Protein AF-A0A3A5W5R3-F1 (afdb_monomer_lite)

Radius of gyration: 21.61 Å; chains: 1; bounding box: 50×40×58 Å

Sequence (174 aa):
SPTLLIIEDIDTAGALDRRASDHPLLGEFLQSMDGIVPNHGVITLATTNHSNKIDPAIADRPGRFDRIIEVGLPGKDQRFHIFHHLLKKLDLSRNVTLEVKEKLAKMTEGLTGAWIRAVVQDSLILALSKEKNKIGKEHLFDALKDVMERRGMAYRVAPYAPPQAKAKADVYVQ

Structure (mmCIF, N/CA/C/O backbone):
data_AF-A0A3A5W5R3-F1
#
_entry.id   AF-A0A3A5W5R3-F1
#
loop_
_atom_site.group_PDB
_atom_site.id
_atom_site.type_symbol
_atom_site.label_atom_id
_atom_site.label_alt_id
_atom_site.label_comp_id
_atom_site.label_asym_id
_atom_site.label_entity_id
_atom_site.label_seq_id
_atom_site.pdbx_PDB_ins_code
_atom_site.Cartn_x
_atom_site.Cartn_y
_atom_site.Cartn_z
_atom_site.occupancy
_atom_site.B_iso_or_equiv
_atom_site.auth_seq_id
_atom_site.auth_comp_id
_atom_site.auth_asym_id
_atom_site.auth_atom_id
_atom_site.pdbx_PDB_model_num
ATOM 1 N N . SER A 1 1 ? 3.379 -19.426 -27.325 1.00 67.62 1 SER A N 1
ATOM 2 C CA . SER A 1 1 ? 2.743 -19.240 -26.004 1.00 67.62 1 SER A CA 1
ATOM 3 C C . SER A 1 1 ? 2.860 -17.778 -25.628 1.00 67.62 1 SER A C 1
ATOM 5 O O . SER A 1 1 ? 3.911 -17.226 -25.934 1.00 67.62 1 SER A O 1
ATOM 7 N N . PRO A 1 2 ? 1.850 -17.148 -25.008 1.00 89.50 2 PRO A N 1
ATOM 8 C CA . PRO A 1 2 ? 2.051 -15.857 -24.367 1.00 89.50 2 PRO A CA 1
ATOM 9 C C . PRO A 1 2 ? 2.882 -16.023 -23.079 1.00 89.50 2 PRO A C 1
ATOM 11 O O . PRO A 1 2 ? 2.723 -17.019 -22.372 1.00 89.50 2 PRO A O 1
ATOM 14 N N . THR A 1 3 ? 3.744 -15.055 -22.778 1.00 90.81 3 THR A N 1
ATOM 15 C CA . THR A 1 3 ? 4.610 -14.994 -21.592 1.00 90.81 3 THR A CA 1
ATOM 16 C C . THR A 1 3 ? 4.536 -13.588 -20.999 1.00 90.81 3 THR A C 1
ATOM 18 O O . THR A 1 3 ? 4.659 -12.611 -21.730 1.00 90.81 3 THR A O 1
ATOM 21 N N . LEU A 1 4 ? 4.360 -13.474 -19.680 1.00 91.25 4 LEU A N 1
ATOM 22 C CA . LEU A 1 4 ? 4.505 -12.214 -18.943 1.00 91.25 4 LEU A CA 1
ATOM 23 C C . LEU A 1 4 ? 5.826 -12.253 -18.167 1.00 91.25 4 LEU A C 1
ATOM 25 O O . LEU A 1 4 ? 5.980 -13.074 -17.265 1.00 91.25 4 LEU A O 1
ATOM 29 N N . LEU A 1 5 ? 6.765 -11.381 -18.522 1.00 88.62 5 LEU A N 1
ATOM 30 C CA . LEU A 1 5 ? 8.035 -11.200 -17.826 1.00 88.62 5 LEU A CA 1
ATOM 31 C C . LEU A 1 5 ? 7.922 -10.010 -16.869 1.00 88.62 5 LEU A C 1
ATOM 33 O O . LEU A 1 5 ? 7.609 -8.907 -17.308 1.00 88.62 5 LEU A O 1
ATOM 37 N N . ILE A 1 6 ? 8.185 -10.225 -15.578 1.00 91.44 6 ILE A N 1
ATOM 38 C CA . ILE A 1 6 ? 8.165 -9.171 -14.554 1.00 91.44 6 ILE A CA 1
ATOM 39 C C . ILE A 1 6 ? 9.586 -8.945 -14.039 1.00 91.44 6 ILE A C 1
ATOM 41 O O . ILE A 1 6 ? 10.251 -9.897 -13.636 1.00 91.44 6 ILE A O 1
ATOM 45 N N . ILE A 1 7 ? 10.029 -7.689 -14.043 1.00 87.19 7 ILE A N 1
ATOM 46 C CA . ILE A 1 7 ? 11.322 -7.250 -13.512 1.00 87.19 7 ILE A CA 1
ATOM 47 C C . ILE A 1 7 ? 11.056 -6.203 -12.437 1.00 87.19 7 ILE A C 1
ATOM 49 O O . ILE A 1 7 ? 10.490 -5.151 -12.725 1.00 87.19 7 ILE A O 1
ATOM 53 N N . GLU A 1 8 ? 11.461 -6.479 -11.202 1.00 87.75 8 GLU A N 1
ATOM 54 C CA . GLU A 1 8 ? 11.311 -5.526 -10.103 1.00 87.75 8 GLU A CA 1
ATOM 55 C C . GLU A 1 8 ? 12.601 -4.760 -9.832 1.00 87.75 8 GLU A C 1
ATOM 57 O O . GLU A 1 8 ? 13.692 -5.290 -10.040 1.00 87.75 8 GLU A O 1
ATOM 62 N N . ASP A 1 9 ? 12.453 -3.509 -9.387 1.00 83.38 9 ASP A N 1
ATOM 63 C CA . ASP A 1 9 ? 13.550 -2.599 -9.049 1.00 83.38 9 ASP A CA 1
ATOM 64 C C . ASP A 1 9 ? 14.648 -2.582 -10.126 1.00 83.38 9 ASP A C 1
ATOM 66 O O . ASP A 1 9 ? 15.828 -2.817 -9.856 1.00 83.38 9 ASP A O 1
ATOM 70 N N . ILE A 1 10 ? 14.263 -2.302 -11.377 1.00 80.25 10 ILE A N 1
ATOM 71 C CA . ILE A 1 10 ? 15.189 -2.284 -12.525 1.00 80.25 10 ILE A CA 1
ATOM 72 C C . ILE A 1 10 ? 16.319 -1.247 -12.364 1.00 80.25 10 ILE A C 1
ATOM 74 O O . ILE A 1 10 ? 17.369 -1.361 -12.988 1.00 80.25 10 ILE A O 1
ATOM 78 N N . ASP A 1 11 ? 16.153 -0.275 -11.468 1.00 74.25 11 ASP A N 1
ATOM 79 C CA . ASP A 1 11 ? 17.198 0.652 -11.029 1.00 74.25 11 ASP A CA 1
ATOM 80 C C . ASP A 1 11 ? 18.236 0.021 -10.081 1.00 74.25 11 ASP A C 1
ATOM 82 O O . ASP A 1 11 ? 19.364 0.505 -10.004 1.00 74.25 11 ASP A O 1
ATOM 86 N N . THR A 1 12 ? 17.903 -1.072 -9.389 1.00 68.81 12 THR A N 1
ATOM 87 C CA . THR A 1 12 ? 18.851 -1.868 -8.584 1.00 68.81 12 THR A CA 1
ATOM 88 C C . THR A 1 12 ? 19.713 -2.767 -9.465 1.00 68.81 12 THR A C 1
ATOM 90 O O . THR A 1 12 ? 20.873 -3.014 -9.139 1.00 68.81 12 THR A O 1
ATOM 93 N N . ALA A 1 13 ? 19.196 -3.187 -10.626 1.00 59.09 13 ALA A N 1
ATOM 94 C CA . ALA A 1 13 ? 19.961 -3.903 -11.650 1.00 59.09 13 ALA A CA 1
ATOM 95 C C . ALA A 1 13 ? 21.044 -3.037 -12.338 1.00 59.09 13 ALA A C 1
ATOM 97 O O . ALA A 1 13 ? 21.723 -3.513 -13.249 1.00 59.09 13 ALA A O 1
ATOM 98 N N . GLY A 1 14 ? 21.235 -1.793 -11.886 1.00 51.09 14 GLY A N 1
ATOM 99 C CA . GLY A 1 14 ? 22.363 -0.953 -12.260 1.00 51.09 14 GLY A CA 1
ATOM 100 C C . GLY A 1 14 ? 21.981 0.514 -12.298 1.00 51.09 14 GLY A C 1
ATOM 101 O O . GLY A 1 14 ? 21.675 1.026 -13.368 1.00 51.09 14 GLY A O 1
ATOM 102 N N . ALA A 1 15 ? 22.040 1.208 -11.159 1.00 44.94 15 ALA 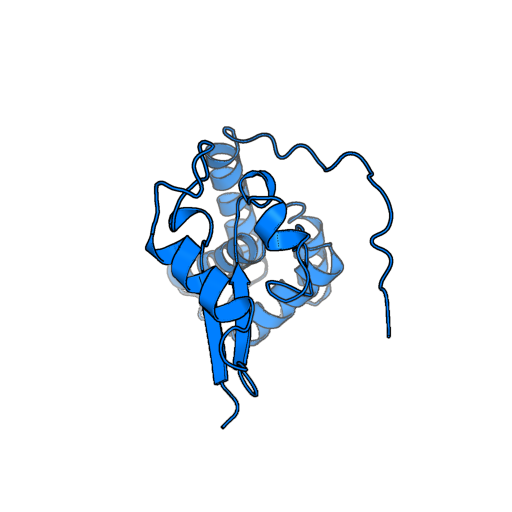A N 1
ATOM 103 C CA . ALA A 1 15 ? 21.896 2.658 -11.083 1.00 44.94 15 ALA A CA 1
ATOM 104 C C . ALA A 1 15 ? 23.074 3.356 -11.789 1.00 44.94 15 ALA A C 1
ATOM 106 O O . ALA A 1 15 ? 24.029 3.782 -11.154 1.00 44.94 15 ALA A O 1
ATOM 107 N N . LEU A 1 16 ? 23.025 3.386 -13.120 1.00 49.97 16 LEU A N 1
ATOM 108 C CA . LEU A 1 16 ? 23.019 4.563 -13.990 1.00 49.97 16 LEU A CA 1
ATOM 109 C C . LEU A 1 16 ? 23.847 5.778 -13.549 1.00 49.97 16 LEU A C 1
ATOM 111 O O . LEU A 1 16 ? 23.457 6.927 -13.749 1.00 49.97 16 LEU A O 1
ATOM 115 N N . ASP A 1 17 ? 25.057 5.527 -13.062 1.00 42.94 17 ASP A N 1
ATOM 116 C CA . ASP A 1 17 ? 26.142 6.495 -13.117 1.00 42.94 17 ASP A CA 1
ATOM 117 C C . ASP A 1 17 ? 26.780 6.418 -14.516 1.00 42.94 17 ASP A C 1
ATOM 119 O O . ASP A 1 17 ? 27.707 5.658 -14.768 1.00 42.94 17 ASP A O 1
ATOM 123 N N . ARG A 1 18 ? 26.175 7.139 -15.475 1.00 43.75 18 ARG A N 1
ATOM 124 C CA . ARG A 1 18 ? 26.663 7.515 -16.830 1.00 43.75 18 ARG A CA 1
ATOM 125 C C . ARG A 1 18 ? 27.392 6.491 -17.710 1.00 43.75 18 ARG A C 1
ATOM 127 O O . ARG A 1 18 ? 27.956 6.869 -18.737 1.00 43.75 18 ARG A O 1
ATOM 134 N N . ARG A 1 19 ? 27.333 5.209 -17.397 1.00 47.16 19 ARG A N 1
ATOM 135 C CA . ARG A 1 19 ? 27.860 4.147 -18.240 1.00 47.16 19 ARG A CA 1
ATOM 136 C C . ARG A 1 19 ? 26.868 3.000 -18.255 1.00 47.16 19 ARG A C 1
ATOM 138 O O . ARG A 1 19 ? 27.033 1.994 -17.580 1.00 47.16 19 ARG A O 1
ATOM 145 N N . ALA A 1 20 ? 25.882 3.114 -19.142 1.00 49.19 20 ALA A N 1
ATOM 146 C CA . ALA A 1 20 ? 25.155 1.957 -19.667 1.00 49.19 20 ALA A CA 1
ATOM 147 C C . ALA A 1 20 ? 26.105 0.870 -20.243 1.00 49.19 20 ALA A C 1
ATOM 149 O O . ALA A 1 20 ? 25.666 -0.232 -20.549 1.00 49.19 20 ALA A O 1
ATOM 150 N N . SER A 1 21 ? 27.409 1.161 -20.363 1.00 45.44 21 SER A N 1
ATOM 151 C CA . SER A 1 21 ? 28.483 0.224 -20.693 1.00 45.44 21 SER A CA 1
ATOM 152 C C . SER A 1 21 ? 28.982 -0.655 -19.534 1.00 45.44 21 SER A C 1
ATOM 154 O O . SER A 1 21 ? 29.693 -1.613 -19.813 1.00 45.44 21 SER A O 1
ATOM 156 N N . ASP A 1 22 ? 28.647 -0.372 -18.267 1.00 49.78 22 ASP A N 1
ATOM 157 C CA . ASP A 1 22 ? 29.251 -1.078 -17.118 1.00 49.78 22 ASP A CA 1
ATOM 158 C C . ASP A 1 22 ? 28.373 -2.223 -16.557 1.00 49.78 22 ASP A C 1
ATOM 160 O O . ASP A 1 22 ? 28.821 -2.981 -15.696 1.00 49.78 22 ASP A O 1
ATOM 164 N N . HIS A 1 23 ? 27.159 -2.430 -17.092 1.00 58.41 23 HIS A N 1
ATOM 165 C CA . HIS A 1 23 ? 26.311 -3.589 -16.772 1.00 58.41 23 HIS A CA 1
ATOM 166 C C . HIS A 1 23 ? 25.886 -4.357 -18.034 1.00 58.41 23 HIS A C 1
ATOM 168 O O . HIS A 1 23 ? 24.843 -4.053 -18.620 1.00 58.41 23 HIS A O 1
ATOM 174 N N . PRO A 1 24 ? 26.652 -5.389 -18.443 1.00 62.12 24 PRO A N 1
ATOM 175 C CA . PRO A 1 24 ? 26.391 -6.128 -19.680 1.00 62.12 24 PRO A CA 1
ATOM 176 C C . PRO A 1 24 ? 24.996 -6.771 -19.709 1.00 62.12 24 PRO A C 1
ATOM 178 O O . PRO A 1 24 ? 24.363 -6.800 -20.756 1.00 62.12 24 PRO A O 1
ATOM 181 N N . LEU A 1 25 ? 24.459 -7.181 -18.555 1.00 71.25 25 LEU A N 1
ATOM 182 C CA . LEU A 1 25 ? 23.178 -7.889 -18.474 1.00 71.25 25 LEU A CA 1
ATOM 183 C C . LEU A 1 25 ? 21.961 -7.023 -18.830 1.00 71.25 25 LEU A C 1
ATOM 185 O O . LEU A 1 25 ? 21.074 -7.485 -19.543 1.00 71.25 25 LEU A O 1
ATOM 189 N N . LEU A 1 26 ? 21.902 -5.769 -18.362 1.00 73.25 26 LEU A N 1
ATOM 190 C CA . LEU A 1 26 ? 20.788 -4.875 -18.701 1.00 73.25 26 LEU A CA 1
ATOM 191 C C . LEU A 1 26 ? 20.867 -4.453 -20.174 1.00 73.25 26 LEU A C 1
ATOM 193 O O . LEU A 1 26 ? 19.848 -4.415 -20.858 1.00 73.25 26 LEU A O 1
ATOM 197 N N . GLY A 1 27 ? 22.077 -4.191 -20.678 1.00 73.94 27 GLY A N 1
ATOM 198 C CA . GLY A 1 27 ? 22.303 -3.900 -22.093 1.00 73.94 27 GLY A CA 1
ATOM 199 C C . GLY A 1 27 ? 21.870 -5.053 -23.005 1.00 73.94 27 GLY A C 1
ATOM 200 O O . GLY A 1 27 ? 21.107 -4.831 -23.944 1.00 73.94 27 GLY A O 1
ATOM 201 N N . GLU A 1 28 ? 22.283 -6.284 -22.693 1.00 76.75 28 GLU A N 1
ATOM 202 C CA . GLU A 1 28 ? 21.886 -7.500 -23.419 1.00 76.75 28 GLU A CA 1
ATOM 203 C C . GLU A 1 28 ? 20.376 -7.753 -23.352 1.00 76.75 28 GLU A C 1
ATOM 205 O O . GLU A 1 28 ? 19.754 -8.133 -24.350 1.00 76.75 28 GLU A O 1
ATOM 210 N N . PHE A 1 29 ? 19.762 -7.494 -22.197 1.00 79.31 29 PHE A N 1
ATOM 211 C CA . PHE A 1 29 ? 18.318 -7.596 -22.027 1.00 79.31 29 PHE A CA 1
ATOM 212 C C . PHE A 1 29 ? 17.572 -6.613 -22.941 1.00 79.31 29 PHE A C 1
ATOM 214 O O . PHE A 1 29 ? 16.694 -7.019 -23.702 1.00 79.31 29 PHE A O 1
ATOM 221 N N . LEU A 1 30 ? 17.964 -5.337 -22.943 1.00 77.94 30 LEU A N 1
ATOM 222 C CA . LEU A 1 30 ? 17.351 -4.314 -23.795 1.00 77.94 30 LEU A CA 1
ATOM 223 C C . LEU A 1 30 ? 17.610 -4.568 -25.285 1.00 77.94 30 LEU A C 1
ATOM 225 O O . LEU A 1 30 ? 16.729 -4.336 -26.108 1.00 77.94 30 LEU A O 1
ATOM 229 N N . GLN A 1 31 ? 18.784 -5.091 -25.646 1.00 77.25 31 GLN A N 1
ATOM 230 C CA . GLN A 1 31 ? 19.084 -5.503 -27.018 1.00 77.25 31 GLN A CA 1
ATOM 231 C C . GLN A 1 31 ? 18.206 -6.682 -27.466 1.00 77.25 31 GLN A C 1
ATOM 233 O O . GLN A 1 31 ? 17.798 -6.742 -28.627 1.00 77.25 31 GLN A O 1
ATOM 238 N N . SER A 1 32 ? 17.878 -7.593 -26.548 1.00 78.19 32 SER A N 1
ATOM 239 C CA . SER A 1 32 ? 16.928 -8.681 -26.802 1.00 78.19 32 SER A CA 1
ATOM 240 C C . SER A 1 32 ? 15.493 -8.167 -26.984 1.00 78.19 32 SER A C 1
ATOM 242 O O . SER A 1 32 ? 14.713 -8.787 -27.703 1.00 78.19 32 SER A O 1
ATOM 244 N N . MET A 1 33 ? 15.146 -7.023 -26.380 1.00 77.88 33 MET A N 1
ATOM 245 C CA . MET A 1 33 ? 13.857 -6.346 -26.583 1.00 77.88 33 MET A CA 1
ATOM 246 C C . MET A 1 33 ? 13.796 -5.569 -27.906 1.00 77.88 33 MET A C 1
ATOM 248 O O . MET A 1 33 ? 12.777 -5.642 -28.584 1.00 77.88 33 MET A O 1
ATOM 252 N N . ASP A 1 34 ? 14.897 -4.918 -28.314 1.00 72.38 34 ASP A N 1
ATOM 253 C CA . ASP A 1 34 ? 15.016 -4.143 -29.566 1.00 72.38 34 ASP A CA 1
ATOM 254 C C . ASP A 1 34 ? 14.818 -5.003 -30.843 1.00 72.38 34 ASP A C 1
ATOM 256 O O . ASP A 1 34 ? 14.738 -4.468 -31.949 1.00 72.38 34 ASP A O 1
ATOM 260 N N . GLY A 1 35 ? 14.690 -6.331 -30.714 1.00 61.94 35 GLY A N 1
ATOM 261 C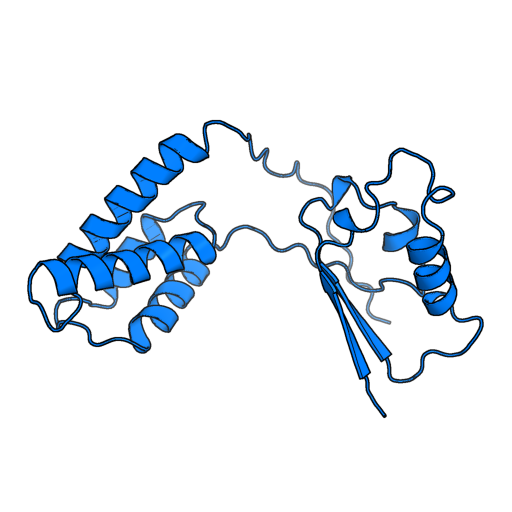 CA . GLY A 1 35 ? 14.040 -7.147 -31.740 1.00 61.94 35 GLY A CA 1
ATOM 262 C C . GLY A 1 35 ? 14.940 -7.649 -32.867 1.00 61.94 35 GLY A C 1
ATOM 263 O O . GLY A 1 35 ? 14.447 -7.887 -33.967 1.00 61.94 35 GLY A O 1
ATOM 264 N N . ILE A 1 36 ? 16.237 -7.895 -32.613 1.00 60.88 36 ILE A N 1
ATOM 265 C CA . ILE A 1 36 ? 17.067 -8.698 -33.545 1.00 60.88 36 ILE A CA 1
ATOM 266 C C . ILE A 1 36 ? 16.407 -10.072 -33.793 1.00 60.88 36 ILE A C 1
ATOM 268 O O . ILE A 1 36 ? 16.499 -10.627 -34.887 1.00 60.88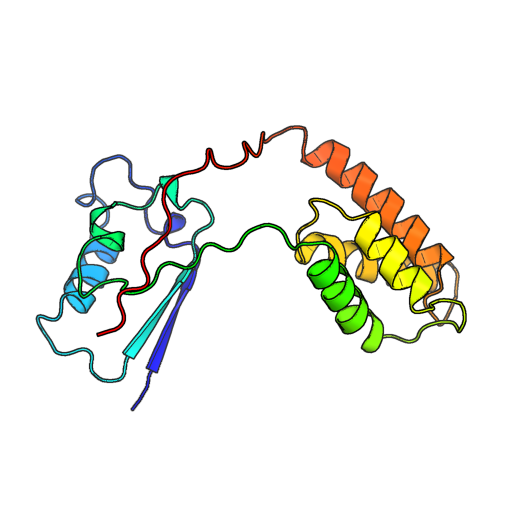 36 ILE A O 1
ATOM 272 N N . VAL A 1 37 ? 15.681 -10.587 -32.794 1.00 63.69 37 VAL A N 1
ATOM 273 C CA . VAL A 1 37 ? 14.757 -11.720 -32.905 1.00 63.69 37 VAL A CA 1
ATOM 274 C C . VAL A 1 37 ? 13.360 -11.241 -32.484 1.00 63.69 37 VAL A C 1
ATOM 276 O O . VAL A 1 37 ? 13.250 -10.590 -31.444 1.00 63.69 37 VAL A O 1
ATOM 279 N N . PRO A 1 38 ? 12.282 -11.549 -33.230 1.00 65.19 38 PRO A N 1
ATOM 280 C CA . PRO A 1 38 ? 10.934 -11.148 -32.840 1.00 65.19 38 PRO A CA 1
ATOM 281 C C . PRO A 1 38 ? 10.521 -11.763 -31.493 1.00 65.19 38 PRO A C 1
ATOM 283 O O . PRO A 1 38 ? 10.515 -12.983 -31.334 1.00 65.19 38 PRO A O 1
ATOM 286 N N . ASN A 1 39 ? 10.112 -10.932 -30.535 1.00 67.75 39 ASN A N 1
ATOM 287 C CA . ASN A 1 39 ? 9.675 -11.332 -29.188 1.00 67.75 39 ASN A CA 1
ATOM 288 C C . ASN A 1 39 ? 8.157 -11.610 -29.105 1.00 67.75 39 ASN A C 1
ATOM 290 O O . ASN A 1 39 ? 7.518 -11.377 -28.076 1.00 67.75 39 ASN A O 1
ATOM 294 N N . HIS A 1 40 ? 7.562 -12.103 -30.198 1.00 74.75 40 HIS A N 1
ATOM 295 C CA . HIS A 1 40 ? 6.116 -12.291 -30.307 1.00 74.75 40 HIS A CA 1
ATOM 296 C C . HIS A 1 40 ? 5.552 -13.128 -29.152 1.00 74.75 40 HIS A C 1
ATOM 298 O O . HIS A 1 40 ? 5.950 -14.271 -28.924 1.00 74.75 40 HIS A O 1
ATOM 304 N N . GLY A 1 41 ? 4.568 -12.557 -28.455 1.00 81.44 41 GLY A N 1
ATOM 305 C CA . GLY A 1 41 ? 3.899 -13.200 -27.329 1.00 81.44 41 GLY A CA 1
ATOM 306 C C . GLY A 1 41 ? 4.530 -12.918 -25.967 1.00 81.44 41 GLY A C 1
ATOM 307 O O . GLY A 1 41 ? 3.999 -13.420 -24.985 1.00 81.44 41 GLY A O 1
ATOM 308 N N . VAL A 1 42 ? 5.594 -12.117 -25.861 1.00 86.25 42 VAL A N 1
ATOM 309 C CA . VAL A 1 42 ? 6.137 -11.689 -24.561 1.00 86.25 42 VAL A CA 1
ATOM 310 C C . VAL A 1 42 ? 5.646 -10.283 -24.215 1.00 86.25 42 VAL A C 1
ATOM 312 O O . VAL A 1 42 ? 5.819 -9.352 -24.993 1.00 86.25 42 VAL A O 1
ATOM 315 N N . ILE A 1 43 ? 5.045 -10.129 -23.037 1.00 88.12 43 ILE A N 1
ATOM 316 C CA . ILE A 1 43 ? 4.733 -8.833 -22.427 1.00 88.12 43 ILE A CA 1
ATOM 317 C C . ILE A 1 43 ? 5.728 -8.623 -21.287 1.00 88.12 43 ILE A C 1
ATOM 319 O O . ILE A 1 43 ? 5.844 -9.484 -20.417 1.00 88.12 43 ILE A O 1
ATOM 323 N N . THR A 1 44 ? 6.421 -7.487 -21.271 1.00 87.38 44 THR A N 1
ATOM 324 C CA . THR A 1 44 ? 7.383 -7.143 -20.215 1.00 87.38 44 THR A CA 1
ATOM 325 C C . THR A 1 44 ? 6.807 -6.056 -19.313 1.00 87.38 44 THR A C 1
ATOM 327 O O . THR A 1 44 ? 6.390 -5.004 -19.791 1.00 87.38 44 THR A O 1
ATOM 330 N N . LEU A 1 45 ? 6.812 -6.297 -18.003 1.00 90.81 45 LEU A N 1
ATOM 331 C CA . LEU A 1 45 ? 6.478 -5.324 -16.967 1.00 90.81 45 LEU A CA 1
ATOM 332 C C . LEU A 1 45 ? 7.719 -5.069 -16.112 1.00 90.81 45 LEU A C 1
ATOM 334 O O . LEU A 1 45 ? 8.254 -6.000 -15.517 1.00 90.81 45 LEU A O 1
ATOM 338 N N . ALA A 1 46 ? 8.154 -3.815 -16.024 1.00 89.00 46 ALA A N 1
ATOM 339 C CA . ALA A 1 46 ? 9.253 -3.412 -15.152 1.00 89.00 46 ALA A CA 1
ATOM 340 C C . ALA A 1 46 ? 8.772 -2.418 -14.089 1.00 89.00 46 ALA A C 1
ATOM 342 O O . ALA A 1 46 ? 7.920 -1.573 -14.373 1.00 89.00 46 ALA A O 1
ATOM 343 N N . THR A 1 47 ? 9.319 -2.502 -12.877 1.00 90.25 47 THR A N 1
ATOM 344 C CA . THR A 1 47 ? 9.046 -1.550 -11.791 1.00 90.25 47 THR A CA 1
ATOM 345 C C . THR A 1 47 ? 10.324 -0.843 -11.346 1.00 90.25 47 THR A C 1
ATOM 347 O O . THR A 1 47 ? 11.423 -1.390 -11.425 1.00 90.25 47 THR A O 1
ATOM 350 N N . THR A 1 48 ? 10.186 0.405 -10.901 1.00 86.12 48 THR A N 1
ATOM 351 C CA . THR A 1 48 ? 11.272 1.178 -10.293 1.00 86.12 48 THR A CA 1
ATOM 352 C C . THR A 1 48 ? 10.706 2.164 -9.282 1.00 86.12 48 THR A C 1
ATOM 354 O O . THR A 1 48 ? 9.643 2.750 -9.499 1.00 86.12 48 THR A O 1
ATOM 357 N N . ASN A 1 49 ? 11.440 2.375 -8.192 1.00 84.50 49 ASN A N 1
ATOM 358 C CA . ASN A 1 49 ? 11.164 3.442 -7.230 1.00 84.50 49 ASN A CA 1
ATOM 359 C C . ASN A 1 49 ? 11.906 4.749 -7.568 1.00 84.50 49 ASN A C 1
ATOM 361 O O . ASN A 1 49 ? 11.639 5.787 -6.963 1.00 84.50 49 ASN A O 1
ATOM 365 N N . HIS A 1 50 ? 12.823 4.717 -8.540 1.00 81.62 50 HIS A N 1
ATOM 366 C CA . HIS A 1 50 ? 13.671 5.842 -8.919 1.00 81.62 50 HIS A CA 1
ATOM 367 C C . HIS A 1 50 ? 13.571 6.107 -10.424 1.00 81.62 50 HIS A C 1
ATOM 369 O O . HIS A 1 50 ? 14.547 5.963 -11.159 1.00 81.62 50 HIS A O 1
ATOM 375 N N . SER A 1 51 ? 12.397 6.536 -10.893 1.00 78.44 51 SER A N 1
ATOM 376 C CA . SER A 1 51 ? 12.175 6.849 -12.315 1.00 78.44 51 SER A CA 1
ATOM 377 C C . SER A 1 51 ? 13.181 7.867 -12.866 1.00 78.44 51 SER A C 1
ATOM 379 O O . SER A 1 51 ? 13.607 7.762 -14.009 1.00 78.44 51 SER A O 1
ATOM 381 N N . ASN A 1 52 ? 13.639 8.804 -12.032 1.00 77.81 52 ASN A N 1
ATOM 382 C CA . ASN A 1 52 ? 14.657 9.797 -12.374 1.00 77.81 52 ASN A CA 1
ATOM 383 C C . ASN A 1 52 ? 16.066 9.218 -12.579 1.00 77.81 52 ASN A C 1
ATOM 385 O O . ASN A 1 52 ? 16.938 9.928 -13.076 1.00 77.81 52 ASN A O 1
ATOM 389 N N . LYS A 1 53 ? 16.316 7.983 -12.132 1.00 74.00 53 LYS A N 1
ATOM 390 C CA . LYS A 1 53 ? 17.583 7.287 -12.353 1.00 74.00 53 LYS A CA 1
ATOM 391 C C . LYS A 1 53 ? 17.575 6.480 -13.640 1.00 74.00 53 LYS A C 1
ATOM 393 O O . LYS A 1 53 ? 18.657 6.107 -14.052 1.00 74.00 53 LYS A O 1
ATOM 398 N N . ILE A 1 54 ? 16.418 6.213 -14.251 1.00 73.44 54 ILE A N 1
ATOM 399 C CA . ILE A 1 54 ? 16.308 5.412 -15.477 1.00 73.44 54 ILE A CA 1
ATOM 400 C C . ILE A 1 54 ? 16.847 6.199 -16.679 1.00 73.44 54 ILE A C 1
ATOM 402 O O . ILE A 1 54 ? 16.561 7.385 -16.832 1.00 73.44 54 ILE A O 1
ATOM 406 N N . ASP A 1 55 ? 17.627 5.533 -17.536 1.00 71.12 55 ASP A N 1
ATOM 407 C CA . ASP A 1 55 ? 18.176 6.129 -18.753 1.00 71.12 55 ASP A CA 1
ATOM 408 C C . ASP A 1 55 ? 17.020 6.479 -19.703 1.00 71.12 55 ASP A C 1
ATOM 410 O O . ASP A 1 55 ? 16.217 5.591 -20.021 1.00 71.12 55 ASP A O 1
ATOM 414 N N . PRO A 1 56 ? 16.928 7.724 -20.201 1.00 68.38 56 PRO A N 1
ATOM 415 C CA . PRO A 1 56 ? 15.917 8.105 -21.180 1.00 68.38 56 PRO A CA 1
ATOM 416 C C . PRO A 1 56 ? 15.884 7.179 -22.402 1.00 68.38 56 PRO A C 1
ATOM 418 O O . PRO A 1 56 ? 14.817 6.907 -22.930 1.00 68.38 56 PRO A O 1
ATOM 421 N N . ALA A 1 57 ? 17.009 6.587 -22.818 1.00 67.50 57 ALA A N 1
ATOM 422 C CA . ALA A 1 57 ? 17.052 5.641 -23.932 1.00 67.50 57 ALA A CA 1
ATOM 423 C C . ALA A 1 57 ? 16.296 4.322 -23.668 1.00 67.50 57 ALA A C 1
ATOM 425 O O . ALA A 1 57 ? 16.024 3.575 -24.610 1.00 67.50 57 ALA A O 1
ATOM 426 N N . ILE A 1 58 ? 15.987 3.986 -22.413 1.00 71.44 58 ILE A N 1
ATOM 427 C CA . ILE A 1 58 ? 15.149 2.830 -22.044 1.00 71.44 58 ILE A CA 1
ATOM 428 C C . ILE A 1 58 ? 13.663 3.178 -22.193 1.00 71.44 58 ILE A C 1
ATOM 430 O O . ILE A 1 58 ? 12.878 2.336 -22.624 1.00 71.44 58 ILE A O 1
ATOM 434 N N . ALA A 1 59 ? 13.303 4.414 -21.850 1.00 69.62 59 ALA A N 1
ATOM 435 C CA . ALA A 1 59 ? 11.938 4.927 -21.818 1.00 69.62 59 ALA A CA 1
ATOM 436 C C . ALA A 1 59 ? 11.461 5.484 -23.173 1.00 69.62 59 ALA A C 1
ATOM 438 O O . ALA A 1 59 ? 10.338 5.226 -23.589 1.00 69.62 59 ALA A O 1
ATOM 439 N N . ASP A 1 60 ? 12.320 6.223 -23.871 1.00 68.81 60 ASP A N 1
ATOM 440 C CA . ASP A 1 60 ? 11.962 7.028 -25.043 1.00 68.81 60 ASP A CA 1
ATOM 441 C C . ASP A 1 60 ? 12.227 6.304 -26.370 1.00 68.81 60 ASP A C 1
ATOM 443 O O . ASP A 1 60 ? 11.882 6.817 -27.437 1.00 68.81 60 ASP A O 1
ATOM 447 N N . ARG A 1 61 ? 12.858 5.119 -26.337 1.00 75.12 61 ARG A N 1
ATOM 448 C CA . ARG A 1 61 ? 13.147 4.336 -27.544 1.00 75.12 61 ARG A CA 1
ATOM 449 C C . ARG A 1 61 ? 12.014 3.337 -27.822 1.00 75.12 61 ARG A C 1
ATOM 451 O O . ARG A 1 61 ? 11.824 2.411 -27.030 1.00 75.12 61 ARG A O 1
ATOM 458 N N . PRO A 1 62 ? 11.308 3.466 -28.962 1.00 70.81 62 PRO A N 1
ATOM 459 C CA . PRO A 1 62 ? 10.290 2.499 -29.368 1.00 70.81 62 PRO A CA 1
ATOM 460 C C . PRO A 1 62 ? 10.859 1.076 -29.451 1.00 70.81 62 PRO A C 1
ATOM 462 O O . PRO A 1 62 ? 11.972 0.896 -29.950 1.00 70.81 62 PRO A O 1
ATOM 465 N N . GLY A 1 63 ? 10.099 0.079 -28.980 1.00 72.62 63 GLY A N 1
ATOM 466 C CA . GLY A 1 63 ? 10.505 -1.336 -28.964 1.00 72.62 63 GLY A CA 1
ATOM 467 C C . GLY A 1 63 ? 11.065 -1.847 -27.629 1.00 72.62 63 GLY A C 1
ATOM 468 O O . GLY A 1 63 ? 11.251 -3.051 -27.477 1.00 72.62 63 GLY A O 1
ATOM 469 N N . ARG A 1 64 ? 11.288 -0.963 -26.643 1.00 80.88 64 ARG A N 1
ATOM 470 C CA . ARG A 1 64 ? 11.657 -1.340 -25.265 1.00 80.88 64 ARG A CA 1
ATOM 471 C C . ARG A 1 64 ? 10.437 -1.299 -24.353 1.00 80.88 64 ARG A C 1
ATOM 473 O O . ARG A 1 64 ? 9.787 -2.317 -24.142 1.00 80.88 64 ARG A O 1
ATOM 480 N N . PHE A 1 65 ? 10.096 -0.122 -23.835 1.00 83.00 65 PHE A N 1
ATOM 481 C CA . PHE A 1 65 ? 8.915 0.072 -22.998 1.00 83.00 65 PHE A CA 1
ATOM 482 C C . PHE A 1 65 ? 7.948 1.044 -23.668 1.00 83.00 65 PHE A C 1
ATOM 484 O O . PHE A 1 65 ? 8.145 2.252 -23.642 1.00 83.00 65 PHE A O 1
ATOM 491 N N . ASP A 1 66 ? 6.863 0.518 -24.237 1.00 82.69 66 ASP A N 1
ATOM 492 C CA . ASP A 1 66 ? 5.889 1.330 -24.985 1.00 82.69 66 ASP A CA 1
ATOM 493 C C . ASP A 1 66 ? 4.944 2.144 -24.085 1.00 82.69 66 ASP A C 1
ATOM 495 O O . ASP A 1 66 ? 4.214 3.028 -24.551 1.00 82.69 66 ASP A O 1
ATOM 499 N N . ARG A 1 67 ? 4.871 1.795 -22.794 1.00 84.88 67 ARG A N 1
ATOM 500 C CA . ARG A 1 67 ? 3.969 2.402 -21.810 1.00 84.88 67 ARG A CA 1
ATOM 501 C C . ARG A 1 67 ? 4.697 2.613 -20.492 1.00 84.88 67 ARG A C 1
ATOM 503 O O . ARG A 1 67 ? 5.200 1.665 -19.896 1.00 84.88 67 ARG A O 1
ATOM 510 N N . ILE A 1 68 ? 4.665 3.852 -20.012 1.00 84.12 68 ILE A N 1
ATOM 511 C CA . ILE A 1 68 ? 5.184 4.246 -18.703 1.00 84.12 68 ILE A CA 1
ATOM 512 C C . ILE A 1 68 ? 3.996 4.703 -17.868 1.00 84.12 68 ILE A C 1
ATOM 514 O O . ILE A 1 68 ? 3.252 5.598 -18.268 1.00 84.12 68 ILE A O 1
ATOM 518 N N . ILE A 1 69 ? 3.797 4.057 -16.722 1.00 87.94 69 ILE A N 1
ATOM 519 C CA . ILE A 1 69 ? 2.686 4.344 -15.817 1.00 87.94 69 ILE A CA 1
ATOM 520 C C . ILE A 1 69 ? 3.271 4.836 -14.501 1.00 87.94 69 ILE A C 1
ATOM 522 O O . ILE A 1 69 ? 3.917 4.080 -13.777 1.00 87.94 69 ILE A O 1
ATOM 526 N N . GLU A 1 70 ? 3.023 6.102 -14.181 1.00 86.94 70 GLU A N 1
ATOM 527 C CA . GLU A 1 70 ? 3.378 6.656 -12.879 1.00 86.94 70 GLU A CA 1
ATOM 528 C C . GLU A 1 70 ? 2.327 6.262 -11.835 1.00 86.94 70 GLU A C 1
ATOM 530 O O . GLU A 1 70 ? 1.128 6.495 -12.007 1.00 86.94 70 GLU A O 1
ATOM 535 N N . VAL A 1 71 ? 2.781 5.666 -10.731 1.00 88.25 71 VAL A N 1
ATOM 536 C CA . VAL A 1 71 ? 1.920 5.280 -9.609 1.00 88.25 71 VAL A CA 1
ATOM 537 C C . VAL A 1 71 ? 2.161 6.234 -8.444 1.00 88.25 71 VAL A C 1
ATOM 539 O O . VAL A 1 71 ? 3.122 6.099 -7.691 1.00 88.25 71 VAL A O 1
ATOM 542 N N . GLY A 1 72 ? 1.268 7.214 -8.302 1.00 88.56 72 GLY A N 1
ATOM 543 C CA . GLY A 1 72 ? 1.299 8.180 -7.206 1.00 88.56 72 GLY A CA 1
ATOM 544 C C . GLY A 1 72 ? 0.738 7.646 -5.883 1.00 88.56 72 GLY A C 1
ATOM 545 O O . GLY A 1 72 ? 0.258 6.514 -5.768 1.00 88.56 72 GLY A O 1
ATOM 546 N N . LEU A 1 73 ? 0.754 8.506 -4.861 1.00 92.06 73 LEU A N 1
ATOM 547 C CA . LEU A 1 73 ? 0.092 8.226 -3.586 1.00 92.06 73 LEU A CA 1
ATOM 548 C C . LEU A 1 73 ? -1.430 8.107 -3.778 1.00 92.06 73 LEU A C 1
ATOM 550 O O . LEU A 1 73 ? -2.013 8.885 -4.535 1.00 92.06 73 LEU A O 1
ATOM 554 N N . PRO A 1 74 ? -2.102 7.183 -3.066 1.00 94.62 74 PRO A N 1
ATOM 555 C CA . PRO A 1 74 ? -3.531 6.991 -3.236 1.00 94.62 74 PRO A CA 1
ATOM 556 C C . PRO A 1 74 ? -4.319 8.212 -2.749 1.00 94.62 74 PRO A C 1
ATOM 558 O O . PRO A 1 74 ? -4.125 8.691 -1.625 1.00 94.62 74 PRO A O 1
ATOM 561 N N . GLY A 1 75 ? -5.270 8.671 -3.563 1.00 94.94 75 GLY A N 1
ATOM 562 C CA . GLY A 1 75 ? -6.258 9.684 -3.188 1.00 94.94 75 GLY A CA 1
ATOM 563 C C . GLY A 1 75 ? -7.226 9.185 -2.106 1.00 94.94 75 GLY A C 1
ATOM 564 O O . GLY A 1 75 ? -7.263 7.997 -1.785 1.00 94.94 75 GLY A O 1
ATOM 565 N N . LYS A 1 76 ? -8.041 10.082 -1.533 1.00 96.88 76 LYS A N 1
ATOM 566 C CA . LYS A 1 76 ? -8.971 9.746 -0.433 1.00 96.88 76 LYS A CA 1
ATOM 567 C C . LYS A 1 76 ? -9.863 8.541 -0.764 1.00 96.88 76 LYS A C 1
ATOM 569 O O . LYS A 1 76 ? -9.941 7.615 0.041 1.00 96.88 76 LYS A O 1
ATOM 574 N N . ASP A 1 77 ? -10.484 8.525 -1.940 1.00 97.56 77 ASP A N 1
ATOM 575 C CA . ASP A 1 77 ? -11.417 7.458 -2.325 1.00 97.56 77 ASP A CA 1
ATOM 576 C C . ASP A 1 77 ? -10.691 6.124 -2.537 1.00 97.56 77 ASP A C 1
ATOM 578 O O . ASP A 1 77 ? -11.147 5.076 -2.081 1.00 97.56 77 ASP A O 1
ATOM 582 N N . GLN A 1 78 ? -9.487 6.155 -3.117 1.00 97.75 78 GLN A N 1
ATOM 583 C CA . GLN A 1 78 ? -8.628 4.973 -3.222 1.00 97.75 78 GLN A CA 1
ATOM 584 C C . GLN A 1 78 ? -8.252 4.438 -1.833 1.00 97.75 78 GLN A C 1
ATOM 586 O O . GLN A 1 78 ? -8.362 3.238 -1.593 1.00 97.75 78 GLN A O 1
ATOM 591 N N . ARG A 1 79 ? -7.884 5.308 -0.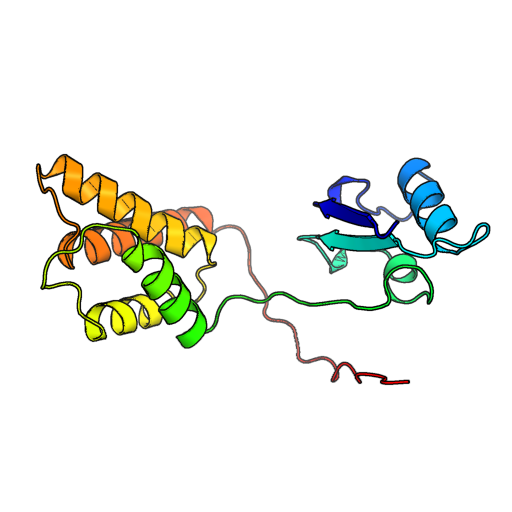880 1.00 98.06 79 ARG A N 1
ATOM 592 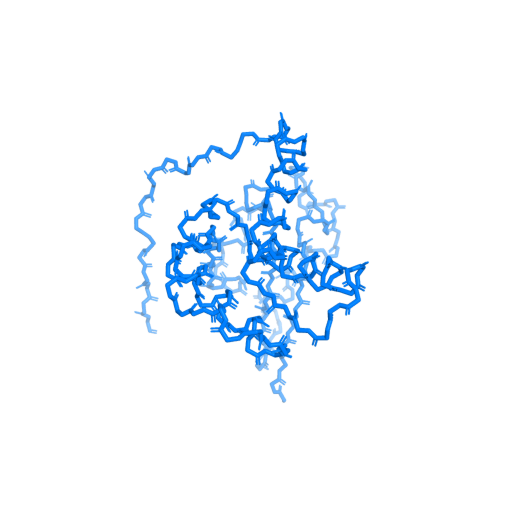C CA . ARG A 1 79 ? -7.614 4.900 0.512 1.00 98.06 79 ARG A CA 1
ATOM 593 C C . ARG A 1 79 ? -8.845 4.295 1.181 1.00 98.06 79 ARG A C 1
ATOM 595 O O . ARG A 1 79 ? -8.716 3.281 1.865 1.00 98.06 79 ARG A O 1
ATOM 602 N N . PHE A 1 80 ? -10.033 4.857 0.950 1.00 98.38 80 PHE A N 1
ATOM 603 C CA . PHE A 1 80 ? -11.291 4.265 1.410 1.00 98.38 80 PHE A CA 1
ATOM 604 C C . PHE A 1 80 ? -11.477 2.851 0.855 1.00 98.38 80 PHE A C 1
ATOM 606 O O . PHE A 1 80 ? -11.756 1.932 1.624 1.00 98.38 80 PHE A O 1
ATOM 613 N N . HIS A 1 81 ? -11.263 2.644 -0.447 1.00 98.19 81 HIS A N 1
ATOM 614 C CA . HIS A 1 81 ? -11.369 1.320 -1.060 1.00 98.19 81 HIS A CA 1
ATOM 615 C C . HIS A 1 81 ? -10.327 0.334 -0.523 1.00 98.19 81 HIS A C 1
ATOM 617 O O . HIS A 1 81 ? -10.666 -0.826 -0.283 1.00 98.19 81 HIS A O 1
ATOM 623 N N . ILE A 1 82 ? -9.098 0.787 -0.257 1.00 97.81 82 ILE A N 1
ATOM 624 C CA . ILE A 1 82 ? -8.061 -0.034 0.379 1.00 97.81 82 ILE A CA 1
ATOM 625 C C . ILE A 1 82 ? -8.526 -0.475 1.775 1.00 97.81 82 ILE A C 1
ATOM 627 O O . ILE A 1 82 ? -8.560 -1.675 2.049 1.00 97.81 82 ILE A O 1
ATOM 631 N N . PHE A 1 83 ? -8.959 0.454 2.636 1.00 98.19 83 PHE A N 1
ATOM 632 C CA . PHE A 1 83 ? -9.505 0.114 3.957 1.00 98.19 83 PHE A CA 1
ATOM 633 C C . PHE A 1 83 ? -10.701 -0.825 3.854 1.00 98.19 83 PHE A C 1
ATOM 635 O O . PHE A 1 83 ? -10.778 -1.824 4.567 1.00 98.19 83 PHE A O 1
ATOM 642 N N . HIS A 1 84 ? -11.635 -0.525 2.955 1.00 97.44 84 HIS A N 1
ATOM 643 C CA . HIS A 1 84 ? -12.827 -1.328 2.757 1.00 97.44 84 HIS A CA 1
ATOM 644 C C . HIS A 1 84 ? -12.473 -2.768 2.374 1.00 97.44 84 HIS A C 1
ATOM 646 O O . HIS A 1 84 ? -13.012 -3.695 2.978 1.00 97.44 84 HIS A O 1
ATOM 652 N N . HIS A 1 85 ? -11.555 -2.960 1.423 1.00 97.44 85 HIS A N 1
ATOM 653 C CA . HIS A 1 85 ? -11.128 -4.279 0.964 1.00 97.44 85 HIS A CA 1
ATOM 654 C C . HIS A 1 85 ? -10.361 -5.054 2.040 1.00 97.44 85 HIS A C 1
ATOM 656 O O . HIS A 1 85 ? -10.631 -6.236 2.247 1.00 97.44 85 HIS A O 1
ATOM 662 N N . LEU A 1 86 ? -9.421 -4.406 2.733 1.00 97.19 86 LEU A N 1
ATOM 663 C CA . LEU A 1 86 ? -8.622 -5.053 3.776 1.00 97.19 86 LEU A CA 1
ATOM 664 C C . LEU A 1 86 ? -9.488 -5.478 4.966 1.00 97.19 86 LEU A C 1
ATOM 666 O O . LEU A 1 86 ? -9.395 -6.617 5.413 1.00 97.19 86 LEU A O 1
ATOM 670 N N . LEU A 1 87 ? -10.381 -4.599 5.429 1.00 96.69 87 LEU A N 1
ATOM 671 C CA . LEU A 1 87 ? -11.259 -4.878 6.566 1.00 96.69 87 LEU A CA 1
ATOM 672 C C . LEU A 1 87 ? -12.344 -5.911 6.240 1.00 96.69 87 LEU A C 1
ATOM 674 O O . LEU A 1 87 ? -12.792 -6.613 7.136 1.00 96.69 87 LEU A O 1
ATOM 678 N N . LYS A 1 88 ? -12.759 -6.041 4.971 1.00 94.56 88 LYS A N 1
ATOM 679 C CA . LYS A 1 88 ? -13.755 -7.043 4.545 1.00 94.56 88 LYS A CA 1
ATOM 680 C C . LYS A 1 88 ? -13.311 -8.485 4.829 1.00 94.56 88 LYS A C 1
ATOM 682 O O . LYS A 1 88 ? -14.162 -9.358 4.940 1.00 94.56 88 LYS A O 1
ATOM 687 N N . LYS A 1 89 ? -12.003 -8.739 4.932 1.00 90.19 89 LYS A N 1
ATOM 688 C CA . LYS A 1 89 ? -11.436 -10.075 5.182 1.00 90.19 89 LYS A CA 1
ATOM 689 C C . LYS A 1 89 ? -11.365 -10.443 6.669 1.00 90.19 89 LYS A C 1
ATOM 691 O O . LYS A 1 89 ? -10.849 -11.507 6.985 1.00 90.19 89 LYS A O 1
ATOM 696 N N . LEU A 1 90 ? -11.812 -9.560 7.563 1.00 94.19 90 LEU A N 1
ATOM 697 C CA . LEU A 1 90 ? -11.605 -9.671 9.005 1.00 94.19 90 LEU A CA 1
ATOM 698 C C . LEU A 1 90 ? -12.934 -9.649 9.760 1.00 94.19 90 LEU A C 1
ATOM 700 O O . LEU A 1 90 ? -13.923 -9.083 9.291 1.00 94.19 90 LEU A O 1
ATOM 704 N N . ASP A 1 91 ? -12.926 -10.207 10.969 1.00 94.06 91 ASP A N 1
ATOM 705 C CA . ASP A 1 91 ? -14.064 -10.133 11.877 1.00 94.06 91 ASP A CA 1
ATOM 706 C C . ASP A 1 91 ? -14.145 -8.753 12.531 1.00 94.06 91 ASP A C 1
ATOM 708 O O . ASP A 1 91 ? -13.346 -8.376 13.394 1.00 94.06 91 ASP A O 1
ATOM 712 N N . LEU A 1 92 ? -15.143 -7.980 12.108 1.00 95.38 92 LEU A N 1
ATOM 713 C CA . LEU A 1 92 ? -15.363 -6.618 12.579 1.00 95.38 92 LEU A CA 1
ATOM 714 C C . LEU A 1 92 ? -16.489 -6.562 13.613 1.00 95.38 92 LEU A C 1
ATOM 716 O O . LEU A 1 92 ? -17.521 -7.232 13.513 1.00 95.38 92 LEU A O 1
ATOM 720 N N . SER A 1 93 ? -16.311 -5.700 14.606 1.00 94.50 93 SER A N 1
ATOM 721 C CA . SER A 1 93 ? -17.381 -5.262 15.491 1.00 94.50 93 SER A CA 1
ATOM 722 C C . SER A 1 93 ? -18.390 -4.413 14.713 1.00 94.50 93 SER A C 1
ATOM 724 O O . SER A 1 93 ? -18.057 -3.748 13.731 1.00 94.50 93 SER A O 1
ATOM 726 N N . ARG A 1 94 ? -19.640 -4.374 15.192 1.00 93.06 94 ARG A N 1
ATOM 727 C CA . ARG A 1 94 ? -20.724 -3.574 14.587 1.00 93.06 94 ARG A CA 1
ATOM 728 C C . ARG A 1 94 ? -20.410 -2.075 14.550 1.00 93.06 94 ARG A C 1
ATOM 730 O O . ARG A 1 94 ? -21.025 -1.341 13.786 1.00 93.06 94 ARG A O 1
ATOM 737 N N . ASN A 1 95 ? -19.462 -1.624 15.372 1.00 94.25 95 ASN A N 1
ATOM 738 C CA . ASN A 1 95 ? -19.045 -0.229 15.443 1.00 94.25 95 ASN A CA 1
ATOM 739 C C . ASN A 1 95 ? -18.073 0.196 14.319 1.00 94.25 95 ASN A C 1
ATOM 741 O O . ASN A 1 95 ? -17.727 1.373 14.259 1.00 94.25 95 ASN A O 1
ATOM 745 N N . VAL A 1 96 ? -17.655 -0.713 13.424 1.00 96.31 96 VAL A N 1
ATOM 746 C CA . VAL A 1 96 ? -16.832 -0.405 12.239 1.00 96.31 96 VAL A CA 1
ATOM 747 C C . VAL A 1 96 ? -17.738 -0.123 11.034 1.00 96.31 96 VAL A C 1
ATOM 749 O O . VAL A 1 96 ? -17.931 -0.957 10.147 1.00 96.31 96 VAL A O 1
ATOM 752 N N . THR A 1 97 ? -18.337 1.066 11.026 1.00 97.06 97 THR A N 1
ATOM 753 C CA . THR A 1 97 ? -19.290 1.511 9.995 1.00 97.06 97 THR A CA 1
ATOM 754 C C . THR A 1 97 ? -18.589 2.054 8.740 1.00 97.06 97 THR A C 1
ATOM 756 O O . THR A 1 97 ? -17.366 2.210 8.703 1.00 97.06 97 THR A O 1
ATOM 759 N N . LEU A 1 98 ? -19.361 2.366 7.690 1.00 96.38 98 LEU A N 1
ATOM 760 C CA . LEU A 1 98 ? -18.840 3.070 6.508 1.00 96.38 98 LEU A CA 1
ATOM 761 C C . LEU A 1 98 ? -18.251 4.436 6.877 1.00 96.38 98 LEU A C 1
ATOM 763 O O . LEU A 1 98 ? -17.152 4.754 6.435 1.00 96.38 98 LEU A O 1
ATOM 767 N N . GLU A 1 99 ? -18.912 5.174 7.768 1.00 97.81 99 GLU A N 1
ATOM 768 C CA . GLU A 1 99 ? -18.432 6.460 8.284 1.00 97.81 99 GLU A CA 1
ATOM 769 C C . GLU A 1 99 ? -17.053 6.335 8.955 1.00 97.81 99 GLU A C 1
ATOM 771 O O . GLU A 1 99 ? -16.169 7.164 8.737 1.00 97.81 99 GLU A O 1
ATOM 776 N N . VAL A 1 100 ? -16.813 5.257 9.715 1.00 97.94 100 VAL A N 1
ATOM 777 C CA . VAL A 1 100 ? -15.486 4.989 10.297 1.00 97.94 100 VAL A CA 1
ATOM 778 C C . VAL A 1 100 ? -14.440 4.802 9.197 1.00 97.94 100 VAL A C 1
ATOM 780 O O . VAL A 1 100 ? -13.359 5.383 9.284 1.00 97.94 100 VAL A O 1
ATOM 783 N N . LYS A 1 101 ? -14.753 4.048 8.137 1.00 97.62 101 LYS A N 1
ATOM 784 C CA . LYS A 1 101 ? -13.839 3.839 7.000 1.00 97.62 101 LYS A CA 1
ATOM 785 C C . LYS A 1 101 ? -13.563 5.139 6.240 1.00 97.62 101 LYS A C 1
ATOM 787 O O . LYS A 1 101 ? -12.419 5.394 5.873 1.00 97.62 101 LYS A O 1
ATOM 792 N N . GLU A 1 102 ? -14.573 5.984 6.044 1.00 98.12 102 GLU A N 1
ATOM 793 C CA . GLU A 1 102 ? -14.407 7.311 5.437 1.00 98.12 102 GLU A CA 1
ATOM 794 C C . GLU A 1 102 ? -13.524 8.224 6.289 1.00 98.12 102 GLU A C 1
ATOM 796 O O . GLU A 1 102 ? -12.648 8.921 5.767 1.00 98.12 102 GLU A O 1
ATOM 801 N N . LYS A 1 103 ? -13.707 8.185 7.613 1.00 98.12 103 LYS A N 1
ATOM 802 C CA . LYS A 1 103 ? -12.880 8.937 8.554 1.00 98.12 103 LYS A CA 1
ATOM 803 C C . LYS A 1 103 ? -11.428 8.462 8.527 1.00 98.12 103 LYS A C 1
ATOM 805 O O . LYS A 1 103 ? -10.532 9.299 8.434 1.00 98.12 103 LYS A O 1
ATOM 810 N N . LEU A 1 104 ? -11.188 7.149 8.518 1.00 98.00 104 LEU A N 1
ATOM 811 C CA . LEU A 1 104 ? -9.846 6.577 8.351 1.00 98.00 104 LEU A CA 1
ATOM 812 C C . LEU A 1 104 ? -9.207 7.033 7.033 1.00 98.00 104 LEU A C 1
ATOM 814 O O . LEU A 1 104 ? -8.076 7.512 7.034 1.00 98.00 104 LEU A O 1
ATOM 818 N N . ALA A 1 105 ? -9.935 6.977 5.915 1.00 97.62 105 ALA A N 1
ATOM 819 C CA . ALA A 1 105 ? -9.440 7.433 4.615 1.00 97.62 105 ALA A CA 1
ATOM 820 C C . ALA A 1 105 ? -9.071 8.929 4.602 1.00 97.62 105 ALA A C 1
ATOM 822 O O . ALA A 1 105 ? -8.068 9.325 3.998 1.00 97.62 105 ALA A O 1
ATOM 823 N N . LYS A 1 106 ? -9.850 9.767 5.300 1.00 97.19 106 LYS A N 1
ATOM 824 C CA . LYS A 1 106 ? -9.559 11.198 5.467 1.00 97.19 106 LYS A CA 1
ATOM 825 C C . LYS A 1 106 ? -8.304 11.432 6.314 1.00 97.19 106 LYS A C 1
ATOM 827 O O . LYS A 1 106 ? -7.484 12.258 5.946 1.00 97.19 106 LYS A O 1
ATOM 832 N N . MET A 1 107 ? -8.138 10.696 7.412 1.00 96.44 107 MET A N 1
ATOM 833 C CA . MET A 1 107 ? -7.023 10.871 8.357 1.00 96.44 107 MET A CA 1
ATOM 834 C C . MET A 1 107 ? -5.686 10.284 7.877 1.00 96.44 107 MET A C 1
ATOM 836 O O . MET A 1 107 ? -4.658 10.511 8.503 1.00 96.44 107 MET A O 1
ATOM 840 N N . THR A 1 108 ? -5.686 9.528 6.781 1.00 95.50 108 THR A N 1
ATOM 841 C CA . THR A 1 108 ? -4.515 8.798 6.258 1.00 95.50 108 THR A CA 1
ATOM 842 C C . THR A 1 108 ? -3.911 9.448 5.020 1.00 95.50 108 THR A C 1
ATOM 844 O O . THR A 1 108 ? -3.352 8.780 4.149 1.00 95.50 108 THR A O 1
ATOM 847 N N . GLU A 1 109 ? -4.045 10.767 4.905 1.00 92.81 109 GLU A N 1
ATOM 848 C CA . GLU A 1 109 ? -3.473 11.509 3.791 1.00 92.81 109 GLU A CA 1
ATOM 849 C C . GLU A 1 109 ? -1.954 11.312 3.678 1.00 92.81 109 GLU A C 1
ATOM 851 O O . GLU A 1 109 ? -1.205 11.275 4.659 1.00 92.81 109 GLU A O 1
ATOM 856 N N . GLY A 1 110 ? -1.508 11.104 2.441 1.00 89.81 110 GLY A N 1
ATOM 857 C CA . GLY A 1 110 ? -0.114 10.830 2.125 1.00 89.81 110 GLY A CA 1
ATOM 858 C C . GLY A 1 110 ? 0.388 9.444 2.542 1.00 89.81 110 GLY A C 1
ATOM 859 O O . GLY A 1 110 ? 1.586 9.207 2.420 1.00 89.81 110 GLY A O 1
ATOM 860 N N . LEU A 1 111 ? -0.459 8.536 3.046 1.00 92.00 111 LEU A N 1
ATOM 861 C CA . LEU A 1 111 ? -0.068 7.139 3.266 1.00 92.00 111 LEU A CA 1
ATOM 862 C C . LEU A 1 111 ? -0.138 6.330 1.970 1.00 92.00 111 LEU A C 1
ATOM 864 O O . LEU A 1 111 ? -1.090 6.444 1.200 1.00 92.00 111 LEU A O 1
ATOM 868 N N . THR A 1 112 ? 0.848 5.454 1.773 1.00 93.44 112 THR A N 1
ATOM 869 C CA . THR A 1 112 ? 0.805 4.408 0.744 1.00 93.44 112 THR A CA 1
ATOM 870 C C . THR A 1 112 ? -0.141 3.280 1.166 1.00 93.44 112 THR A C 1
ATOM 872 O O . THR A 1 112 ? -0.507 3.144 2.339 1.00 93.44 112 THR A O 1
ATOM 875 N N . GLY A 1 113 ? -0.496 2.401 0.224 1.00 93.88 113 GLY A N 1
ATOM 876 C CA . GLY A 1 113 ? -1.272 1.197 0.539 1.00 93.88 113 GLY A CA 1
ATOM 877 C C . GLY A 1 113 ? -0.588 0.278 1.562 1.00 93.88 113 GLY A C 1
ATOM 878 O O . GLY A 1 113 ? -1.275 -0.368 2.353 1.00 93.88 113 GLY A O 1
ATOM 879 N N . ALA A 1 114 ? 0.750 0.259 1.600 1.00 94.06 114 ALA A N 1
ATOM 880 C CA . ALA A 1 114 ? 1.516 -0.508 2.582 1.00 94.06 114 ALA A CA 1
ATOM 881 C C . ALA A 1 114 ? 1.306 0.018 4.011 1.00 94.06 114 ALA A C 1
ATOM 883 O O . ALA A 1 114 ? 1.019 -0.761 4.916 1.00 94.06 114 ALA A O 1
ATOM 884 N N . TRP A 1 115 ? 1.344 1.339 4.208 1.00 95.50 115 TRP A N 1
ATOM 885 C CA . TRP A 1 115 ? 1.072 1.940 5.516 1.00 95.50 115 TRP A CA 1
ATOM 886 C C . TRP A 1 115 ? -0.375 1.735 5.971 1.00 95.50 115 TRP A C 1
ATOM 888 O O . TRP A 1 115 ? -0.617 1.443 7.138 1.00 95.50 115 TRP A O 1
ATOM 898 N N . ILE A 1 116 ? -1.346 1.822 5.058 1.00 97.19 116 ILE A N 1
ATOM 899 C CA . ILE A 1 116 ? -2.752 1.521 5.375 1.00 97.19 116 ILE A CA 1
ATOM 900 C C . ILE A 1 116 ? -2.915 0.059 5.810 1.00 97.19 116 ILE A C 1
ATOM 902 O O . ILE A 1 116 ? -3.651 -0.233 6.753 1.00 97.19 116 ILE A O 1
ATOM 906 N N . ARG A 1 117 ? -2.207 -0.870 5.157 1.00 97.38 117 ARG A N 1
ATOM 907 C CA . ARG A 1 117 ? -2.181 -2.279 5.565 1.00 97.38 117 ARG A CA 1
ATOM 908 C C . ARG A 1 117 ? -1.597 -2.452 6.963 1.00 97.38 117 ARG A C 1
ATOM 910 O O . ARG A 1 117 ? -2.189 -3.195 7.741 1.00 97.38 117 ARG A O 1
ATOM 917 N N . ALA A 1 118 ? -0.518 -1.739 7.283 1.00 96.94 118 ALA A N 1
ATOM 918 C CA . ALA A 1 118 ? 0.065 -1.749 8.621 1.00 96.94 118 ALA A CA 1
ATOM 919 C C . ALA A 1 118 ? -0.957 -1.307 9.683 1.00 96.94 118 ALA A C 1
ATOM 921 O O . ALA A 1 118 ? -1.152 -2.026 10.653 1.00 96.94 118 ALA A O 1
ATOM 922 N N . VAL A 1 119 ? -1.721 -0.227 9.445 1.00 97.81 119 VAL A N 1
ATOM 923 C CA . VAL A 1 119 ? -2.804 0.205 10.361 1.00 97.81 119 VAL A CA 1
ATOM 924 C C . VAL A 1 119 ? -3.783 -0.937 10.647 1.00 97.81 119 VAL A C 1
ATOM 926 O O . VAL A 1 119 ? -4.126 -1.195 11.799 1.00 97.81 119 VAL A O 1
ATOM 929 N N . VAL A 1 120 ? -4.238 -1.646 9.610 1.00 97.81 120 VAL A N 1
ATOM 930 C CA . VAL A 1 120 ? -5.196 -2.754 9.765 1.00 97.81 120 VAL A CA 1
ATOM 931 C C . VAL A 1 120 ? -4.577 -3.942 10.511 1.00 97.81 120 VAL A C 1
ATOM 933 O O . VAL A 1 120 ? -5.241 -4.536 11.358 1.00 97.81 120 VAL A O 1
ATOM 936 N N . GLN A 1 121 ? -3.319 -4.282 10.223 1.00 96.75 121 GLN A N 1
ATOM 937 C CA . GLN A 1 121 ? -2.600 -5.358 10.911 1.00 96.75 121 GLN A CA 1
ATOM 938 C C . GLN A 1 121 ? -2.384 -5.036 12.391 1.00 96.75 121 GLN A C 1
ATOM 940 O O . GLN A 1 121 ? -2.679 -5.865 13.248 1.00 96.75 121 GLN A O 1
ATOM 945 N N . ASP A 1 122 ? -1.969 -3.814 12.704 1.00 97.25 122 ASP A N 1
ATOM 946 C CA . ASP A 1 122 ? -1.751 -3.377 14.081 1.00 97.25 122 ASP A CA 1
ATOM 947 C C . ASP A 1 122 ? -3.067 -3.338 14.864 1.00 97.25 122 ASP A C 1
ATOM 949 O O . ASP A 1 122 ? -3.117 -3.719 16.030 1.00 97.25 122 ASP A O 1
ATOM 953 N N . SER A 1 123 ? -4.176 -2.998 14.202 1.00 97.81 123 SER A N 1
ATOM 954 C CA . SER A 1 123 ? -5.513 -3.052 14.807 1.00 97.81 123 SER A CA 1
ATOM 955 C C . SER A 1 123 ? -5.917 -4.471 15.204 1.00 97.81 123 SER A C 1
ATOM 957 O O . SER A 1 123 ? -6.586 -4.662 16.218 1.00 97.81 123 SER A O 1
ATOM 959 N N . LEU A 1 124 ? -5.527 -5.471 14.408 1.00 96.31 124 LEU A N 1
ATOM 960 C CA . LEU A 1 124 ? -5.743 -6.877 14.740 1.00 96.31 124 LEU A CA 1
ATOM 961 C C . LEU A 1 124 ? -4.913 -7.277 15.964 1.00 96.31 124 LEU A C 1
ATOM 963 O O . LEU A 1 124 ? -5.453 -7.881 16.887 1.00 96.31 124 LEU A O 1
ATOM 967 N N . ILE A 1 125 ? -3.636 -6.891 16.003 1.00 95.94 125 ILE A N 1
ATOM 968 C CA . ILE A 1 125 ? -2.748 -7.160 17.144 1.00 95.94 125 ILE A CA 1
ATOM 969 C C . ILE A 1 125 ? -3.300 -6.510 18.422 1.00 95.94 125 ILE A C 1
ATOM 971 O O . ILE A 1 125 ? -3.359 -7.165 19.460 1.00 95.94 125 ILE A O 1
ATOM 975 N N . LEU A 1 126 ? -3.772 -5.261 18.344 1.00 96.62 126 LEU A N 1
ATOM 976 C CA . LEU A 1 126 ? -4.387 -4.548 19.470 1.00 96.62 126 LEU A CA 1
ATOM 977 C C . LEU A 1 126 ? -5.701 -5.181 19.942 1.00 96.62 126 LEU A C 1
ATOM 979 O O . LEU A 1 126 ? -5.992 -5.172 21.135 1.00 96.62 126 LEU A O 1
ATOM 983 N N . ALA A 1 127 ? -6.515 -5.713 19.028 1.00 96.56 127 ALA A N 1
ATOM 984 C CA . ALA A 1 127 ? -7.731 -6.426 19.407 1.00 96.56 127 ALA A CA 1
ATOM 985 C C . ALA A 1 127 ? -7.389 -7.720 20.162 1.00 96.56 127 ALA A C 1
ATOM 987 O O . ALA A 1 127 ? -7.955 -7.981 21.224 1.00 96.56 127 ALA A O 1
ATOM 988 N N . LEU A 1 128 ? -6.417 -8.485 19.654 1.00 95.06 128 LEU A N 1
ATOM 989 C CA . LEU A 1 128 ? -5.958 -9.728 20.276 1.00 95.06 128 LEU A CA 1
ATOM 990 C C . LEU A 1 128 ? -5.313 -9.488 21.646 1.00 95.06 128 LEU A C 1
ATOM 992 O O . LEU A 1 128 ? -5.607 -10.222 22.585 1.00 95.06 128 LEU A O 1
ATOM 996 N N . SER A 1 129 ? -4.495 -8.441 21.797 1.00 95.06 129 SER A N 1
ATOM 997 C CA . SER A 1 129 ? -3.858 -8.111 23.081 1.00 95.06 129 SER A CA 1
ATOM 998 C C . SER A 1 129 ? -4.853 -7.669 24.159 1.00 95.06 129 SER A C 1
ATOM 1000 O O . SER A 1 129 ? -4.564 -7.791 25.345 1.00 95.06 129 SER A O 1
ATOM 1002 N N . LYS A 1 130 ? -6.038 -7.193 23.758 1.00 94.50 130 LYS A N 1
ATOM 1003 C CA . LYS A 1 130 ? -7.165 -6.861 24.646 1.00 94.50 130 LYS A CA 1
ATOM 1004 C C . LYS A 1 130 ? -8.173 -8.014 24.787 1.00 94.50 130 LYS A C 1
ATOM 1006 O O . LYS A 1 130 ? -9.309 -7.775 25.209 1.00 94.50 130 LYS A O 1
ATOM 1011 N N . GLU A 1 131 ? -7.788 -9.230 24.387 1.00 93.31 131 GLU A N 1
ATOM 1012 C CA . GLU A 1 131 ? -8.615 -10.447 24.418 1.00 93.31 131 GLU A CA 1
ATOM 1013 C C . GLU A 1 131 ? -9.967 -10.274 23.693 1.00 93.31 131 GLU A C 1
ATOM 1015 O O . GLU A 1 131 ? -11.011 -10.791 24.101 1.00 93.31 131 GLU A O 1
ATOM 1020 N N . LYS A 1 132 ? -9.983 -9.492 22.605 1.00 92.00 132 LYS A N 1
ATOM 1021 C CA . LYS A 1 132 ? -11.159 -9.298 21.750 1.00 92.00 132 LYS A CA 1
ATOM 1022 C C . LYS A 1 132 ? -11.059 -10.171 20.504 1.00 92.00 132 LYS A C 1
ATOM 1024 O O . LYS A 1 132 ? -10.076 -10.134 19.777 1.00 92.00 132 LYS A O 1
ATOM 1029 N N . ASN A 1 133 ? -12.161 -10.845 20.177 1.00 90.50 133 ASN A N 1
ATOM 1030 C CA . ASN A 1 133 ? -12.280 -11.658 18.958 1.00 90.50 133 ASN A CA 1
ATOM 1031 C C . ASN A 1 133 ? -12.707 -10.853 17.717 1.00 90.50 133 ASN A C 1
ATOM 1033 O O . ASN A 1 133 ? -12.959 -11.433 16.667 1.00 90.50 133 ASN A O 1
ATOM 1037 N N . LYS A 1 134 ? -12.878 -9.530 17.838 1.00 96.19 134 LYS A N 1
ATOM 1038 C CA . LYS A 1 134 ? -13.325 -8.656 16.746 1.00 96.19 134 LYS A CA 1
ATOM 1039 C C . LYS A 1 134 ? -12.587 -7.330 16.773 1.00 96.19 134 LYS A C 1
ATOM 1041 O O . LYS A 1 134 ? -12.406 -6.739 17.838 1.00 96.19 134 LYS A O 1
ATOM 1046 N N . ILE A 1 135 ? -12.254 -6.820 15.594 1.00 97.38 135 ILE A N 1
ATOM 1047 C CA . ILE A 1 135 ? -11.664 -5.490 15.439 1.00 97.38 135 ILE A CA 1
ATOM 1048 C C . ILE A 1 135 ? -12.769 -4.444 15.576 1.00 97.38 135 ILE A C 1
ATOM 1050 O O . ILE A 1 135 ? -13.823 -4.540 14.950 1.00 97.38 135 ILE A O 1
ATOM 1054 N N . GLY A 1 136 ? -12.522 -3.435 16.399 1.00 97.25 136 GLY A N 1
ATOM 1055 C CA . GLY A 1 136 ? -13.452 -2.352 16.696 1.00 97.25 136 GLY A CA 1
ATOM 1056 C C . GLY A 1 136 ? -12.877 -1.024 16.229 1.00 97.25 136 GLY A C 1
ATOM 1057 O O . GLY A 1 136 ? -11.692 -0.937 15.899 1.00 97.25 136 GLY A O 1
ATOM 1058 N N . LYS A 1 137 ? -13.710 0.020 16.200 1.00 97.31 137 LYS A N 1
ATOM 1059 C CA . LYS A 1 137 ? -13.269 1.368 15.809 1.00 97.31 137 LYS A CA 1
ATOM 1060 C C . LYS A 1 137 ? -12.098 1.864 16.665 1.00 97.31 137 LYS A C 1
ATOM 1062 O O . LYS A 1 137 ? -11.198 2.503 16.142 1.00 97.31 137 LYS A O 1
ATOM 1067 N N . GLU A 1 138 ? -12.100 1.544 17.954 1.00 97.31 138 GLU A N 1
ATOM 1068 C CA . GLU A 1 138 ? -11.058 1.899 18.913 1.00 97.31 138 GLU A CA 1
ATOM 1069 C C . GLU A 1 138 ? -9.696 1.329 18.507 1.00 97.31 138 GLU A C 1
ATOM 1071 O O . GLU A 1 138 ? -8.743 2.085 18.388 1.00 97.31 138 GLU A O 1
ATOM 1076 N N . HIS A 1 139 ? -9.632 0.044 18.148 1.00 97.94 139 HIS A N 1
ATOM 1077 C CA . HIS A 1 139 ? -8.399 -0.593 17.684 1.00 97.94 139 HIS A CA 1
ATOM 1078 C C . HIS A 1 139 ? -7.864 0.065 16.403 1.00 97.94 139 HIS A C 1
ATOM 1080 O O . HIS A 1 139 ? -6.661 0.261 16.276 1.00 97.94 139 HIS A O 1
ATOM 1086 N N . LEU A 1 140 ? -8.760 0.454 15.485 1.00 98.19 140 LEU A N 1
ATOM 1087 C CA . LEU A 1 140 ? -8.403 1.123 14.228 1.00 98.19 140 LEU A CA 1
ATOM 1088 C C . LEU A 1 140 ? -7.820 2.520 14.441 1.00 98.19 140 LEU A C 1
ATOM 1090 O O . LEU A 1 140 ? -6.849 2.885 13.779 1.00 98.19 140 LEU A O 1
ATOM 1094 N N . PHE A 1 141 ? -8.410 3.311 15.338 1.00 98.12 141 PHE A N 1
ATOM 1095 C CA . PHE A 1 141 ? -7.913 4.655 15.629 1.00 98.12 141 PHE A CA 1
ATOM 1096 C C . PHE A 1 141 ? -6.650 4.636 16.498 1.00 98.12 141 PHE A C 1
ATOM 1098 O O . PHE A 1 141 ? -5.758 5.443 16.241 1.00 98.12 141 PHE A O 1
ATOM 1105 N N . ASP A 1 142 ? -6.544 3.703 17.448 1.00 97.56 142 ASP A N 1
ATOM 1106 C CA . ASP A 1 142 ? -5.333 3.489 18.248 1.00 97.56 142 ASP A CA 1
ATOM 1107 C C . ASP A 1 142 ? -4.159 3.095 17.329 1.00 97.56 142 ASP A C 1
ATOM 1109 O O . ASP A 1 142 ? -3.144 3.786 17.283 1.00 97.56 142 ASP A O 1
ATOM 1113 N N . ALA A 1 143 ? -4.339 2.073 16.484 1.00 97.44 143 ALA A N 1
ATOM 1114 C CA . ALA A 1 143 ? -3.322 1.645 15.521 1.00 97.44 143 ALA A CA 1
ATOM 1115 C C . ALA A 1 143 ? -2.935 2.752 14.533 1.00 97.44 143 ALA A C 1
ATOM 1117 O O . ALA A 1 143 ? -1.764 2.910 14.187 1.00 97.44 143 ALA A O 1
ATOM 1118 N N . LEU A 1 144 ? -3.915 3.531 14.060 1.00 96.94 144 LEU A N 1
ATOM 1119 C CA . LEU A 1 144 ? -3.646 4.657 13.172 1.00 96.94 144 LEU A CA 1
ATOM 1120 C C . LEU A 1 144 ? -2.742 5.690 13.847 1.00 96.94 144 LEU A C 1
ATOM 1122 O O . LEU A 1 144 ? -1.807 6.175 13.212 1.00 96.94 144 LEU A O 1
ATOM 1126 N N . LYS A 1 145 ? -3.007 6.021 15.113 1.00 95.56 145 LYS A N 1
ATOM 1127 C CA . LYS A 1 145 ? -2.178 6.950 15.882 1.00 95.56 145 LYS A CA 1
ATOM 1128 C C . LYS A 1 145 ? -0.737 6.438 15.969 1.00 95.56 145 LYS A C 1
ATOM 1130 O O . LYS A 1 145 ? 0.177 7.158 15.571 1.00 95.56 145 LYS A O 1
ATOM 1135 N N . ASP A 1 146 ? -0.552 5.178 16.349 1.00 93.75 146 ASP A N 1
ATOM 1136 C CA . ASP A 1 146 ? 0.770 4.559 16.495 1.00 93.75 146 ASP A CA 1
ATOM 1137 C C . ASP A 1 146 ? 1.536 4.476 15.162 1.00 93.75 146 ASP A C 1
ATOM 1139 O O . ASP A 1 146 ? 2.754 4.673 15.099 1.00 93.75 146 ASP A O 1
ATOM 1143 N N . VAL A 1 147 ? 0.842 4.180 14.056 1.00 93.44 147 VAL A N 1
ATOM 1144 C CA . VAL A 1 147 ? 1.427 4.206 12.704 1.00 93.44 147 VAL A CA 1
ATOM 1145 C C . VAL A 1 147 ? 1.859 5.620 12.323 1.00 93.44 147 VAL A C 1
ATOM 1147 O O . VAL A 1 147 ? 2.959 5.805 11.802 1.00 93.44 147 VAL A O 1
ATOM 1150 N N . MET A 1 148 ? 1.018 6.622 12.578 1.00 90.06 148 MET A N 1
ATOM 1151 C CA . MET A 1 148 ? 1.322 8.014 12.247 1.00 90.06 148 MET A CA 1
ATOM 1152 C C . MET A 1 148 ? 2.501 8.551 13.066 1.00 90.06 148 MET A C 1
ATOM 1154 O O . MET A 1 148 ? 3.347 9.254 12.514 1.00 90.06 148 MET A O 1
ATOM 1158 N N . GLU A 1 149 ? 2.618 8.171 14.339 1.00 88.81 149 GLU A N 1
ATOM 1159 C CA . 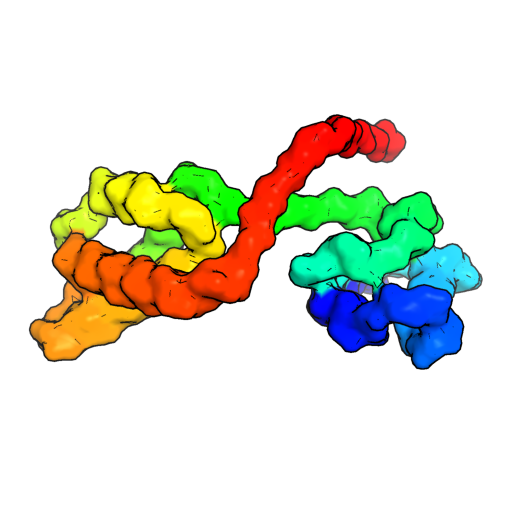GLU A 1 149 ? 3.764 8.513 15.190 1.00 88.81 149 GLU A CA 1
ATOM 1160 C C . GLU A 1 149 ? 5.063 7.865 14.688 1.00 88.81 149 GLU A C 1
ATOM 1162 O O . GLU A 1 149 ? 6.067 8.556 14.487 1.00 88.81 149 GLU A O 1
ATOM 1167 N N . ARG A 1 150 ? 5.042 6.559 14.377 1.00 84.56 150 ARG A N 1
ATOM 1168 C CA . ARG A 1 150 ? 6.200 5.864 13.783 1.00 84.56 150 ARG A CA 1
ATOM 1169 C C . ARG A 1 150 ? 6.599 6.454 12.436 1.00 84.56 150 ARG A C 1
ATOM 1171 O O . ARG A 1 150 ? 7.788 6.631 12.170 1.00 84.56 150 ARG A O 1
ATOM 1178 N N . ARG A 1 151 ? 5.622 6.819 11.603 1.00 75.50 151 ARG A N 1
ATOM 1179 C CA . ARG A 1 151 ? 5.874 7.521 10.342 1.00 75.50 151 ARG A CA 1
ATOM 1180 C C . ARG A 1 151 ? 6.510 8.886 10.587 1.00 75.50 151 ARG A C 1
ATOM 1182 O O . ARG A 1 151 ? 7.433 9.234 9.864 1.00 75.50 151 ARG A O 1
ATOM 1189 N N . GLY A 1 152 ? 6.067 9.642 11.589 1.00 66.62 152 GLY A N 1
ATOM 1190 C CA . GLY A 1 152 ? 6.676 10.923 11.959 1.00 66.62 152 GLY A CA 1
ATOM 1191 C C . GLY A 1 152 ? 8.164 10.802 12.309 1.00 66.62 152 GLY A C 1
ATOM 1192 O O . GLY A 1 152 ? 8.934 11.714 12.021 1.00 66.62 152 GLY A O 1
ATOM 1193 N N . MET A 1 153 ? 8.592 9.659 12.852 1.00 57.62 153 MET A N 1
ATOM 1194 C CA . MET A 1 153 ? 10.006 9.360 13.102 1.00 57.62 153 MET A CA 1
ATOM 1195 C C . MET A 1 153 ? 10.752 8.904 11.837 1.00 57.62 153 MET A C 1
ATOM 1197 O O . MET A 1 153 ? 11.871 9.352 11.604 1.00 57.62 153 MET A O 1
ATOM 1201 N N . ALA A 1 154 ? 10.130 8.078 10.989 1.00 52.47 154 ALA A N 1
ATOM 1202 C CA . ALA A 1 154 ? 10.745 7.556 9.763 1.00 52.47 154 ALA A CA 1
ATOM 1203 C C . ALA A 1 154 ? 10.805 8.577 8.603 1.00 52.47 154 ALA A C 1
ATOM 1205 O O . ALA A 1 154 ? 11.748 8.578 7.820 1.00 52.47 154 ALA A O 1
ATOM 1206 N N . TYR A 1 155 ? 9.817 9.470 8.493 1.00 50.03 155 TYR A N 1
ATOM 1207 C CA . TYR A 1 155 ? 9.650 10.411 7.376 1.00 50.03 155 TYR A CA 1
ATOM 1208 C C . TYR A 1 155 ? 10.345 11.765 7.602 1.00 50.03 155 TYR A C 1
ATOM 1210 O O . TYR A 1 155 ? 10.332 12.623 6.724 1.00 50.03 155 TYR A O 1
ATOM 1218 N N . ARG A 1 156 ? 11.026 11.969 8.743 1.00 47.06 156 ARG A N 1
ATOM 1219 C CA . ARG A 1 156 ? 11.953 13.110 8.911 1.00 47.06 156 ARG A CA 1
ATOM 1220 C C . ARG A 1 156 ? 13.133 13.066 7.928 1.00 47.06 156 ARG A C 1
ATOM 1222 O O . ARG A 1 156 ? 13.863 14.048 7.838 1.00 47.06 156 ARG A O 1
ATOM 1229 N N . VAL A 1 157 ? 13.290 11.980 7.167 1.00 40.62 157 VAL A N 1
ATOM 1230 C CA . VAL A 1 157 ? 14.324 11.805 6.144 1.00 40.62 157 VAL A CA 1
ATOM 1231 C C . VAL A 1 157 ? 13.690 11.377 4.813 1.00 40.62 157 VAL A C 1
ATOM 1233 O O . VAL A 1 157 ? 13.798 10.226 4.419 1.00 40.62 157 VAL A O 1
ATOM 1236 N N . ALA A 1 158 ? 12.973 12.288 4.150 1.00 33.53 158 ALA A N 1
ATOM 1237 C CA . ALA A 1 158 ? 12.929 12.426 2.683 1.00 33.53 158 ALA A CA 1
ATOM 1238 C C . ALA A 1 158 ? 11.872 13.477 2.291 1.00 33.53 158 ALA A C 1
ATOM 1240 O O . ALA A 1 158 ? 10.673 13.238 2.464 1.00 33.53 158 ALA A O 1
ATOM 1241 N N . PRO A 1 159 ? 12.262 14.637 1.736 1.00 39.50 159 PRO A N 1
ATOM 1242 C CA . PRO A 1 159 ? 11.303 15.535 1.119 1.00 39.50 159 PRO A CA 1
ATOM 1243 C C . PRO A 1 159 ? 10.784 14.883 -0.167 1.00 39.50 159 PRO A C 1
ATOM 1245 O O . PRO A 1 159 ? 11.464 14.869 -1.190 1.00 39.50 159 PRO A O 1
ATOM 1248 N N . TYR A 1 160 ? 9.563 14.352 -0.130 1.00 42.78 160 TYR A N 1
ATOM 1249 C CA . TYR A 1 160 ? 8.786 14.185 -1.355 1.00 42.78 160 TYR A CA 1
ATOM 1250 C C . TYR A 1 160 ? 8.442 15.589 -1.855 1.00 42.78 160 TYR A C 1
ATOM 1252 O O . TYR A 1 160 ? 7.512 16.228 -1.359 1.00 42.78 160 TYR A O 1
ATOM 1260 N N . ALA A 1 161 ? 9.255 16.107 -2.774 1.00 38.75 161 ALA A N 1
ATOM 1261 C CA . ALA A 1 161 ? 8.893 17.278 -3.550 1.00 38.75 161 ALA A CA 1
ATOM 1262 C C . ALA A 1 161 ? 7.796 16.841 -4.534 1.00 38.75 161 ALA A C 1
ATOM 1264 O O . ALA A 1 161 ? 8.040 15.925 -5.324 1.00 38.75 161 ALA A O 1
ATOM 1265 N N . PRO A 1 162 ? 6.589 17.432 -4.491 1.00 35.62 162 PRO A N 1
ATOM 1266 C CA . PRO A 1 162 ? 5.582 17.135 -5.497 1.00 35.62 162 PRO A CA 1
ATOM 1267 C C . PRO A 1 162 ? 6.133 17.498 -6.888 1.00 35.62 162 PRO A C 1
ATOM 1269 O O . PRO A 1 162 ? 6.880 18.479 -7.001 1.00 35.62 162 PRO A O 1
ATOM 1272 N N . PRO A 1 163 ? 5.785 16.749 -7.950 1.00 41.44 163 PRO A N 1
ATOM 1273 C CA . PRO A 1 163 ? 6.226 17.080 -9.296 1.00 41.44 163 PRO A CA 1
ATOM 1274 C C . PRO A 1 163 ? 5.767 18.495 -9.655 1.00 41.44 163 PRO A C 1
ATOM 1276 O O . PRO A 1 163 ? 4.586 18.831 -9.535 1.00 41.44 163 PRO A O 1
ATOM 1279 N N . GLN A 1 164 ? 6.696 19.334 -10.112 1.00 40.31 164 GLN A N 1
ATOM 1280 C CA . GLN A 1 164 ? 6.324 20.536 -10.850 1.00 40.31 164 GLN A CA 1
ATOM 1281 C C . GLN A 1 164 ? 5.549 20.080 -12.083 1.00 40.31 164 GLN A C 1
ATOM 1283 O O . GLN A 1 164 ? 6.036 19.228 -12.825 1.00 40.31 164 GLN A O 1
ATOM 1288 N N . ALA A 1 165 ? 4.348 20.629 -12.275 1.00 42.84 165 ALA A N 1
ATOM 1289 C CA . ALA A 1 165 ? 3.496 20.339 -13.417 1.00 42.84 165 ALA A CA 1
ATOM 1290 C C . ALA A 1 165 ? 4.311 20.397 -14.721 1.00 42.84 165 ALA A C 1
ATOM 1292 O O . ALA A 1 165 ? 4.702 21.474 -15.174 1.00 42.84 165 ALA A O 1
ATOM 1293 N N . LYS A 1 166 ? 4.577 19.232 -15.316 1.00 37.19 166 LYS A N 1
ATOM 1294 C CA . LYS A 1 166 ? 5.078 19.106 -16.682 1.00 37.19 166 LYS A CA 1
ATOM 1295 C C . LYS A 1 166 ? 4.104 18.270 -17.504 1.00 37.19 166 LYS A C 1
ATOM 1297 O O . LYS A 1 166 ? 3.436 17.385 -16.986 1.00 37.19 166 LYS A O 1
ATOM 1302 N N . ALA A 1 167 ? 4.006 18.715 -18.754 1.00 39.66 167 ALA A N 1
ATOM 1303 C CA . ALA A 1 167 ? 3.060 18.438 -19.827 1.00 39.66 167 ALA A CA 1
ATOM 1304 C C . ALA A 1 167 ? 2.302 17.100 -19.794 1.00 39.66 167 ALA A C 1
ATOM 1306 O O . ALA A 1 167 ? 2.864 16.047 -19.517 1.00 39.66 167 ALA A O 1
ATOM 1307 N N . LYS A 1 168 ? 1.019 17.184 -20.182 1.00 32.06 168 LYS A N 1
ATOM 1308 C CA . LYS A 1 168 ? 0.154 16.057 -20.548 1.00 32.06 168 LYS A CA 1
ATOM 1309 C C . LYS A 1 168 ? 0.950 15.010 -21.333 1.00 32.06 168 LYS A C 1
ATOM 1311 O O . LYS A 1 168 ? 1.482 15.322 -22.394 1.00 32.06 168 LYS A O 1
ATOM 1316 N N . ALA A 1 169 ? 0.995 13.784 -20.823 1.00 34.88 169 ALA A N 1
ATOM 1317 C CA . ALA A 1 169 ? 1.340 12.632 -21.637 1.00 34.88 169 ALA A CA 1
ATOM 1318 C C . ALA A 1 169 ? 0.231 12.463 -22.683 1.00 34.88 169 ALA A C 1
ATOM 1320 O O . ALA A 1 169 ? -0.890 12.069 -22.354 1.00 34.88 169 ALA A O 1
ATOM 1321 N N . ASP A 1 170 ? 0.528 12.830 -23.927 1.00 31.95 170 ASP A N 1
ATOM 1322 C CA . ASP A 1 170 ? -0.333 12.520 -25.056 1.00 31.95 170 ASP A CA 1
ATOM 1323 C C . ASP A 1 170 ? -0.342 11.001 -25.240 1.00 31.95 170 ASP A C 1
ATOM 1325 O O . ASP A 1 170 ? 0.664 10.368 -25.565 1.00 31.95 170 ASP A O 1
ATOM 1329 N N . VAL A 1 171 ? -1.504 10.403 -24.984 1.00 30.59 171 VAL A N 1
ATOM 1330 C CA . VAL A 1 171 ? -1.790 9.015 -25.328 1.00 30.59 171 VAL A CA 1
ATOM 1331 C C . VAL A 1 171 ? -1.867 8.948 -26.849 1.00 30.59 171 VAL A C 1
ATOM 1333 O O . VAL A 1 171 ? -2.906 9.243 -27.436 1.00 30.59 171 VAL A O 1
ATOM 1336 N N . TYR A 1 172 ? -0.772 8.569 -27.502 1.00 31.33 172 TYR A N 1
ATOM 1337 C CA . TYR A 1 172 ? -0.828 8.182 -28.906 1.00 31.33 172 TYR A CA 1
ATOM 1338 C C . TYR A 1 172 ? -1.475 6.798 -28.998 1.00 31.33 172 TYR A C 1
ATOM 1340 O O . TYR A 1 172 ? -0.868 5.768 -28.689 1.00 31.33 172 TYR A O 1
ATOM 1348 N N . VAL A 1 173 ? -2.750 6.799 -29.385 1.00 30.36 173 VAL A N 1
ATOM 1349 C CA . VAL A 1 173 ? -3.417 5.634 -29.963 1.00 30.36 173 VAL A CA 1
ATOM 1350 C C . VAL A 1 173 ? -3.065 5.633 -31.450 1.00 30.36 173 VAL A C 1
ATOM 1352 O O . VAL A 1 173 ? -3.434 6.565 -32.165 1.00 30.36 173 VAL A O 1
ATOM 1355 N N . GLN A 1 174 ? -2.325 4.619 -31.891 1.00 32.88 174 GLN A N 1
ATOM 1356 C CA . GLN A 1 174 ? -2.364 4.144 -33.274 1.00 32.88 174 GLN A CA 1
ATOM 1357 C C . GLN A 1 174 ? -3.109 2.816 -33.287 1.00 32.88 174 GLN A C 1
ATOM 1359 O O . GLN A 1 174 ? -2.881 2.023 -32.342 1.00 32.88 174 GLN A O 1
#

Foldseek 3Di:
DAEEAEAEAVCVLDQAPPPPPPRVVVVVVQVVQQPPPPPPRYDYHYYHPCPVRDDVCQVVPPRRDPDDDDDDADALVRQLVLLVVLCVVAAADPQCDSVLSSVLSVLQPPDHSVLSNQLVVQQVVVCVVVVHRHRHSVSSVVSSVVSVVVCVVVVVPDPPDDDDDDDDPPPDDD

Secondary structure (DSSP, 8-state):
--EEEEE--TTTT---SS-TTS-HHHHHHHHHHTTSS--TTEEEEE--S-GGGS-HHHHSSTTS-S------PPPHHHHHHHHHHHHHTS-B-TT--HHHHHHHHHHTTT--HHHHHHHHHHHHHHHHHTT-SSB-HHHHHHHHHHHHHHHHHHTTS---PPPP----------

pLDDT: mean 79.29, std 20.46, range [30.36, 98.38]